Protein AF-A0A843HH89-F1 (afdb_monomer_lite)

Structure (mmCIF, N/CA/C/O backbone):
data_AF-A0A843HH89-F1
#
_entry.id   AF-A0A843HH89-F1
#
loop_
_atom_site.group_PDB
_atom_site.id
_atom_site.type_symbol
_atom_site.label_atom_id
_atom_site.label_alt_id
_atom_site.label_comp_id
_atom_site.label_asym_id
_atom_site.label_entity_id
_atom_site.label_seq_id
_atom_site.pdbx_PDB_ins_code
_atom_site.Cartn_x
_atom_site.Cartn_y
_atom_site.Cartn_z
_atom_site.occupancy
_atom_site.B_iso_or_equiv
_atom_site.auth_seq_id
_atom_site.auth_comp_id
_atom_site.auth_asym_id
_atom_site.auth_atom_id
_atom_site.pdbx_PDB_model_num
ATOM 1 N N . MET A 1 1 ? 1.107 -16.906 -15.896 1.00 64.94 1 MET A N 1
ATOM 2 C CA . MET A 1 1 ? 0.675 -15.958 -14.846 1.00 64.94 1 MET A CA 1
ATOM 3 C C . MET A 1 1 ? 0.605 -14.586 -15.488 1.00 64.94 1 MET A C 1
ATOM 5 O O . MET A 1 1 ? 1.496 -14.268 -16.260 1.00 64.94 1 MET A O 1
ATOM 9 N N . ASP A 1 2 ? -0.453 -13.823 -15.243 1.00 92.94 2 ASP A N 1
ATOM 10 C CA . ASP A 1 2 ? -0.618 -12.487 -15.822 1.00 92.94 2 ASP A CA 1
ATOM 11 C C . ASP A 1 2 ? 0.093 -11.451 -14.932 1.00 92.94 2 ASP A C 1
ATOM 13 O O . ASP A 1 2 ? -0.378 -11.131 -13.837 1.00 92.94 2 ASP A O 1
ATOM 17 N N . ILE A 1 3 ? 1.280 -11.016 -15.368 1.00 97.00 3 ILE A N 1
ATOM 18 C CA . ILE A 1 3 ? 2.185 -10.148 -14.602 1.00 97.00 3 ILE A CA 1
ATOM 19 C C . ILE A 1 3 ? 1.557 -8.776 -14.292 1.00 97.00 3 ILE A C 1
ATOM 21 O O . ILE A 1 3 ? 1.537 -8.417 -13.110 1.00 97.00 3 ILE A O 1
ATOM 25 N N . PRO A 1 4 ? 0.985 -8.030 -15.262 1.00 97.56 4 PRO A N 1
ATOM 26 C CA . PRO A 1 4 ? 0.225 -6.809 -14.978 1.00 97.56 4 PRO A CA 1
ATOM 27 C C . PRO A 1 4 ? -0.820 -6.989 -13.878 1.00 97.56 4 PRO A C 1
ATOM 29 O O . PRO A 1 4 ? -0.856 -6.227 -12.909 1.00 97.56 4 PRO A O 1
ATOM 32 N N . ASN A 1 5 ? -1.640 -8.038 -13.981 1.00 97.94 5 ASN A N 1
ATOM 33 C CA . ASN A 1 5 ? -2.692 -8.295 -13.002 1.00 97.94 5 ASN A CA 1
ATOM 34 C C . ASN A 1 5 ? -2.132 -8.611 -11.607 1.00 97.94 5 ASN A C 1
ATOM 36 O O . ASN A 1 5 ? -2.708 -8.189 -10.599 1.00 97.94 5 ASN A O 1
ATOM 40 N N . LEU A 1 6 ? -0.989 -9.299 -11.520 1.00 98.25 6 LEU A N 1
ATOM 41 C CA . LEU A 1 6 ? -0.309 -9.542 -10.249 1.00 98.25 6 LEU A CA 1
ATOM 42 C C . LEU A 1 6 ? 0.231 -8.246 -9.622 1.00 98.25 6 LEU A C 1
ATOM 44 O O . LEU A 1 6 ? -0.020 -8.005 -8.438 1.00 98.25 6 LEU A O 1
ATOM 48 N N . ILE A 1 7 ? 0.912 -7.401 -10.403 1.00 98.56 7 ILE A N 1
ATOM 49 C CA . ILE A 1 7 ? 1.425 -6.098 -9.944 1.00 98.56 7 ILE A CA 1
ATOM 50 C C . ILE A 1 7 ? 0.269 -5.237 -9.437 1.00 98.56 7 ILE A C 1
ATOM 52 O O . ILE A 1 7 ? 0.316 -4.714 -8.321 1.00 98.56 7 ILE A O 1
ATOM 56 N N . GLN A 1 8 ? -0.810 -5.140 -10.218 1.00 98.50 8 GLN A N 1
ATOM 57 C CA . GLN A 1 8 ? -1.993 -4.380 -9.833 1.00 98.50 8 GLN A CA 1
ATOM 58 C C . GLN A 1 8 ? -2.586 -4.898 -8.522 1.00 98.50 8 GLN A C 1
ATOM 60 O O . GLN A 1 8 ? -2.889 -4.110 -7.624 1.00 98.50 8 GLN A O 1
ATOM 65 N N . ARG A 1 9 ? -2.716 -6.220 -8.373 1.00 98.31 9 ARG A N 1
ATOM 66 C CA . ARG A 1 9 ? -3.212 -6.829 -7.136 1.00 98.31 9 ARG A CA 1
ATOM 67 C C . ARG A 1 9 ? -2.355 -6.430 -5.934 1.00 98.31 9 ARG A C 1
ATOM 69 O O . ARG A 1 9 ? -2.916 -6.037 -4.914 1.00 98.31 9 ARG A O 1
ATOM 76 N N . ARG A 1 10 ? -1.026 -6.484 -6.054 1.00 98.50 10 ARG A N 1
ATOM 77 C CA . ARG A 1 10 ? -0.109 -6.123 -4.963 1.00 98.50 10 ARG A CA 1
ATOM 78 C C . ARG A 1 10 ? -0.152 -4.638 -4.618 1.00 98.50 10 ARG A C 1
ATOM 80 O O . ARG A 1 10 ? -0.261 -4.321 -3.437 1.00 98.50 10 ARG A O 1
ATOM 87 N N . ARG A 1 11 ? -0.192 -3.738 -5.609 1.00 98.44 11 ARG A N 1
ATOM 88 C CA . ARG A 1 11 ? -0.391 -2.293 -5.372 1.00 98.44 11 ARG A CA 1
ATOM 89 C C . ARG A 1 11 ? -1.659 -2.026 -4.577 1.00 98.44 11 ARG A C 1
ATOM 91 O O . ARG A 1 11 ? -1.627 -1.298 -3.592 1.00 98.44 11 ARG A O 1
ATOM 98 N N . LEU A 1 12 ? -2.769 -2.642 -4.981 1.00 98.44 12 LEU A N 1
ATOM 99 C CA . LEU A 1 12 ? -4.052 -2.466 -4.307 1.00 98.44 12 LEU A CA 1
ATOM 100 C C . LEU A 1 12 ? -4.038 -3.013 -2.877 1.00 98.44 12 LEU A C 1
ATOM 102 O O . LEU A 1 12 ? -4.586 -2.371 -1.984 1.00 98.44 12 LEU A O 1
ATOM 106 N N . GLN A 1 13 ? -3.402 -4.163 -2.648 1.00 98.44 13 GLN A N 1
ATOM 107 C CA . GLN A 1 13 ? -3.247 -4.729 -1.308 1.00 98.44 13 GLN A CA 1
ATOM 108 C C . GLN A 1 13 ? -2.414 -3.814 -0.410 1.00 98.44 13 GLN A C 1
ATOM 110 O O . GLN A 1 13 ? -2.884 -3.427 0.656 1.00 98.44 13 GLN A O 1
ATOM 115 N N . VAL A 1 14 ? -1.223 -3.411 -0.856 1.00 98.44 14 VAL A N 1
ATOM 116 C CA . VAL A 1 14 ? -0.368 -2.484 -0.106 1.00 98.44 14 VAL A CA 1
ATOM 117 C C . VAL A 1 14 ? -1.135 -1.198 0.206 1.00 98.44 14 VAL A C 1
ATOM 119 O O . VAL A 1 14 ? -1.283 -0.843 1.371 1.00 98.44 14 VAL A O 1
ATOM 122 N N . LEU A 1 15 ? -1.705 -0.555 -0.815 1.00 98.31 15 LEU A N 1
ATOM 123 C CA . LEU A 1 15 ? -2.360 0.746 -0.701 1.00 98.31 15 LEU A CA 1
ATOM 124 C C . LEU A 1 15 ? -3.560 0.726 0.256 1.00 98.31 15 LEU A C 1
ATOM 126 O O . LEU A 1 15 ? -3.669 1.570 1.146 1.00 98.31 15 LEU A O 1
ATOM 130 N N . VAL A 1 16 ? -4.465 -0.242 0.094 1.00 98.38 16 VAL A N 1
ATOM 131 C CA . VAL A 1 16 ? -5.685 -0.309 0.908 1.00 98.38 16 VAL A CA 1
ATOM 132 C C . VAL A 1 16 ? -5.370 -0.711 2.346 1.00 98.38 16 VAL A C 1
ATOM 134 O O . VAL A 1 16 ? -5.937 -0.130 3.269 1.00 98.38 16 VAL A O 1
ATOM 137 N N . HIS A 1 17 ? -4.452 -1.653 2.570 1.00 98.19 17 HIS A N 1
ATOM 138 C CA . HIS A 1 17 ? -4.097 -2.057 3.931 1.00 98.19 17 HIS A CA 1
ATOM 139 C C . HIS A 1 17 ? -3.271 -0.992 4.664 1.00 98.19 17 HIS A C 1
ATOM 141 O O . HIS A 1 17 ? -3.465 -0.808 5.864 1.00 98.19 17 HIS A O 1
ATOM 147 N N . SER A 1 18 ? -2.457 -0.205 3.954 1.00 98.06 18 SER A N 1
ATOM 148 C CA . SER A 1 18 ? -1.821 0.985 4.530 1.00 98.06 18 SER A CA 1
ATOM 149 C C . SER A 1 18 ? -2.842 2.058 4.910 1.00 98.06 18 SER A C 1
ATOM 151 O O . SER A 1 18 ? -2.732 2.642 5.982 1.00 98.06 18 SER A O 1
ATOM 153 N N . CYS A 1 19 ? -3.884 2.272 4.101 1.00 97.62 19 CYS A N 1
ATOM 154 C CA . CYS A 1 19 ? -4.999 3.148 4.470 1.00 97.62 19 CYS A CA 1
ATOM 155 C C . CYS A 1 19 ? -5.707 2.669 5.749 1.00 97.62 19 CYS A C 1
ATOM 157 O O . CYS A 1 19 ? -5.916 3.455 6.669 1.00 97.62 19 CYS A O 1
ATOM 159 N N . ILE A 1 20 ? -6.024 1.375 5.849 1.00 96.62 20 ILE A N 1
ATOM 160 C CA . ILE A 1 20 ? -6.648 0.782 7.045 1.00 96.62 20 ILE A CA 1
ATOM 161 C C . ILE A 1 20 ? -5.784 1.020 8.297 1.00 96.62 20 ILE A C 1
ATOM 163 O O . ILE A 1 20 ? -6.308 1.422 9.339 1.00 96.62 20 ILE A O 1
ATOM 167 N N . TYR A 1 21 ? -4.468 0.845 8.172 1.00 96.38 21 TYR A N 1
ATOM 168 C CA . TYR A 1 21 ? -3.523 1.069 9.262 1.00 96.38 21 TYR A CA 1
ATOM 169 C C . TYR A 1 21 ? -3.445 2.543 9.680 1.00 96.38 21 TYR A C 1
ATOM 171 O O . TYR A 1 21 ? -3.738 2.870 10.829 1.00 96.38 21 TYR A O 1
ATOM 179 N N . TYR A 1 22 ? -3.112 3.447 8.756 1.00 95.81 22 TYR A N 1
ATOM 180 C CA . TYR A 1 22 ? -2.822 4.845 9.092 1.00 95.81 22 TYR A CA 1
ATOM 181 C C . TYR A 1 22 ? -4.073 5.714 9.292 1.00 95.81 22 TYR A C 1
ATOM 183 O O . TYR A 1 22 ? -4.093 6.549 10.193 1.00 95.81 22 TYR A O 1
ATOM 191 N N . GLU A 1 23 ? -5.132 5.522 8.499 1.00 94.00 23 GLU A N 1
ATOM 192 C CA . GLU A 1 23 ? -6.327 6.384 8.548 1.00 94.00 23 GLU A CA 1
ATOM 193 C C . GLU A 1 23 ? -7.386 5.875 9.528 1.00 94.00 23 GLU A C 1
ATOM 195 O O . GLU A 1 23 ? -8.117 6.664 10.134 1.00 94.00 23 GLU A O 1
ATOM 200 N N . PHE A 1 24 ? -7.492 4.553 9.685 1.00 92.94 24 PHE A N 1
ATOM 201 C CA . PHE A 1 24 ? -8.523 3.935 10.519 1.00 92.94 24 PHE A CA 1
ATOM 202 C C . PHE A 1 24 ? -7.979 3.361 11.831 1.00 92.94 24 PHE A C 1
ATOM 204 O O . PHE A 1 24 ? -8.780 3.002 12.698 1.00 92.94 24 PHE A O 1
ATOM 211 N N . ASN A 1 25 ? -6.651 3.320 12.013 1.00 93.69 25 ASN A N 1
ATOM 212 C CA . ASN A 1 25 ? -5.993 2.718 13.176 1.00 93.69 25 ASN A CA 1
ATOM 213 C C . ASN A 1 25 ? -6.503 1.287 13.424 1.00 93.69 25 ASN A C 1
ATOM 215 O O . ASN A 1 25 ? -6.846 0.913 14.548 1.00 93.69 25 ASN A O 1
ATOM 219 N N . GLN A 1 26 ? -6.648 0.525 12.338 1.00 94.75 26 GLN A N 1
ATOM 220 C CA . GLN A 1 26 ? -7.075 -0.870 12.341 1.00 94.75 26 GLN A CA 1
ATOM 221 C C . GLN A 1 26 ? -6.015 -1.727 11.663 1.00 94.75 26 GLN A C 1
ATOM 223 O O . GLN A 1 26 ? -5.258 -1.251 10.822 1.00 94.75 26 GLN A O 1
ATOM 228 N N . ASN A 1 27 ? -5.988 -3.014 11.993 1.00 92.94 27 ASN A N 1
ATOM 229 C CA . ASN A 1 27 ? -5.102 -3.955 11.333 1.00 92.94 27 ASN A CA 1
ATOM 230 C C . ASN A 1 27 ? -5.855 -5.260 11.015 1.00 92.94 27 ASN A C 1
ATOM 232 O O . ASN A 1 27 ? -6.328 -5.944 11.916 1.00 92.94 27 ASN A O 1
ATOM 236 N N . ILE A 1 28 ? -5.998 -5.567 9.720 1.00 94.94 28 ILE A N 1
ATOM 237 C CA . ILE A 1 28 ? -6.682 -6.773 9.205 1.00 94.94 28 ILE A CA 1
ATOM 238 C C . ILE A 1 28 ? -5.673 -7.843 8.762 1.00 94.94 28 ILE A C 1
ATOM 240 O O . ILE A 1 28 ? -6.017 -9.017 8.654 1.00 94.94 28 ILE A O 1
ATOM 244 N N . VAL A 1 29 ? -4.429 -7.449 8.480 1.00 96.25 29 VAL A N 1
ATOM 245 C CA . VAL A 1 29 ? -3.381 -8.324 7.937 1.00 96.25 29 VAL A CA 1
ATOM 246 C C . VAL A 1 29 ? -2.099 -8.089 8.711 1.00 96.25 29 VAL A C 1
ATOM 248 O O . VAL A 1 29 ? -1.668 -6.957 8.852 1.00 96.25 29 VAL A O 1
ATOM 251 N N . SER A 1 30 ? -1.457 -9.148 9.192 1.00 97.06 30 SER A N 1
ATOM 252 C CA . SER A 1 30 ? -0.230 -8.981 9.972 1.00 97.06 30 SER A CA 1
ATOM 253 C C . SER A 1 30 ? 0.839 -8.187 9.213 1.00 97.06 30 SER A C 1
ATOM 255 O O . SER A 1 30 ? 0.939 -8.269 7.986 1.00 97.06 30 SER A O 1
ATOM 257 N N . ASP A 1 31 ? 1.693 -7.482 9.951 1.00 96.31 31 ASP A N 1
ATOM 258 C CA . ASP A 1 31 ? 2.788 -6.698 9.369 1.00 96.31 31 ASP A CA 1
ATOM 259 C C . ASP A 1 31 ? 3.687 -7.566 8.479 1.00 96.31 31 ASP A C 1
ATOM 261 O O . ASP A 1 31 ? 4.081 -7.150 7.395 1.00 96.31 31 ASP A O 1
ATOM 265 N N . ARG A 1 32 ? 3.912 -8.831 8.868 1.00 98.00 32 ARG A N 1
ATOM 266 C CA . ARG A 1 32 ? 4.628 -9.828 8.054 1.00 98.00 32 ARG A CA 1
ATOM 267 C C . ARG A 1 32 ? 3.949 -10.087 6.705 1.00 98.00 32 ARG A C 1
ATOM 269 O O . ARG A 1 32 ? 4.627 -10.248 5.695 1.00 98.00 32 ARG A O 1
ATOM 276 N N . GLN A 1 33 ? 2.621 -10.182 6.687 1.00 98.44 33 GLN A N 1
ATOM 277 C CA . GLN A 1 33 ? 1.861 -10.422 5.462 1.00 98.44 33 GLN A CA 1
ATOM 278 C C . GLN A 1 33 ? 1.910 -9.205 4.532 1.00 98.44 33 GLN A C 1
ATOM 280 O O . GLN A 1 33 ? 2.053 -9.374 3.319 1.00 98.44 33 GLN A O 1
ATOM 285 N N . TRP A 1 34 ? 1.808 -7.999 5.096 1.00 98.38 34 TRP A N 1
ATOM 286 C CA . TRP A 1 34 ? 1.945 -6.752 4.347 1.00 98.38 34 TRP A CA 1
ATOM 287 C C . TRP A 1 34 ? 3.363 -6.591 3.778 1.00 98.38 34 TRP A C 1
ATOM 289 O O . TRP A 1 34 ? 3.508 -6.336 2.585 1.00 98.38 34 TRP A O 1
ATOM 299 N N . ASP A 1 35 ? 4.396 -6.836 4.590 1.00 98.25 35 ASP A N 1
ATOM 300 C CA . ASP A 1 35 ? 5.812 -6.759 4.203 1.00 98.25 35 ASP A CA 1
ATOM 301 C C . ASP A 1 35 ? 6.153 -7.747 3.077 1.00 98.25 35 ASP A C 1
ATOM 303 O O . ASP A 1 35 ? 6.814 -7.381 2.105 1.00 98.25 35 ASP A O 1
A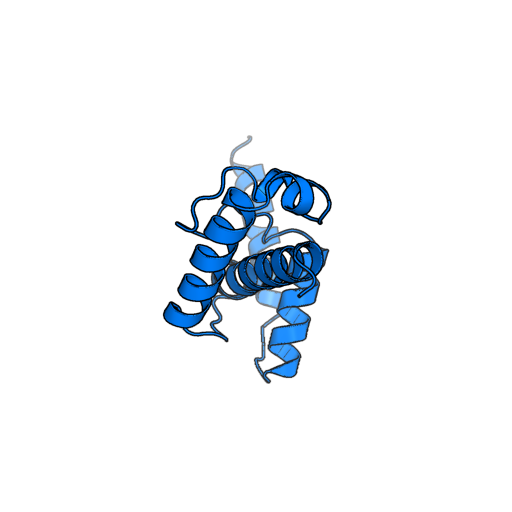TOM 307 N N . MET A 1 36 ? 5.608 -8.968 3.121 1.00 98.56 36 MET A N 1
ATOM 308 C CA . MET A 1 36 ? 5.764 -9.926 2.023 1.00 98.56 36 MET A CA 1
ATOM 309 C C . MET A 1 36 ? 5.183 -9.392 0.704 1.00 98.56 36 MET A C 1
ATOM 311 O O . MET A 1 36 ? 5.838 -9.488 -0.332 1.00 98.56 36 MET A O 1
ATOM 315 N N . TRP A 1 37 ? 3.978 -8.808 0.719 1.00 98.62 37 TRP A N 1
ATOM 316 C CA . TRP A 1 37 ? 3.387 -8.219 -0.491 1.00 98.62 37 TRP A CA 1
ATOM 317 C C . TRP A 1 37 ? 4.164 -7.008 -0.996 1.00 98.62 37 TRP A C 1
ATOM 319 O O . TRP A 1 37 ? 4.272 -6.825 -2.206 1.00 98.62 37 TRP A O 1
ATOM 329 N N . ALA A 1 38 ? 4.676 -6.187 -0.082 1.00 98.50 38 ALA A N 1
ATOM 330 C CA . ALA A 1 38 ? 5.450 -4.997 -0.396 1.00 98.50 38 ALA A CA 1
ATOM 331 C C . ALA A 1 38 ? 6.762 -5.360 -1.108 1.00 98.50 38 ALA A C 1
ATOM 333 O O . ALA A 1 38 ? 7.049 -4.829 -2.180 1.00 98.50 38 ALA A O 1
ATOM 334 N N . ARG A 1 39 ? 7.509 -6.329 -0.569 1.00 98.56 39 ARG A N 1
ATOM 335 C CA . ARG A 1 39 ? 8.757 -6.817 -1.176 1.00 98.56 39 ARG A CA 1
ATOM 336 C C . ARG A 1 39 ? 8.520 -7.492 -2.522 1.00 98.56 39 ARG A C 1
ATOM 338 O O . ARG A 1 39 ? 9.219 -7.182 -3.481 1.00 98.56 39 ARG A O 1
ATOM 345 N N . GLU A 1 40 ? 7.497 -8.345 -2.613 1.00 98.50 40 GLU A N 1
ATOM 346 C CA . GLU A 1 40 ? 7.106 -8.980 -3.878 1.00 98.50 40 GLU A CA 1
ATOM 347 C C . GLU A 1 40 ? 6.721 -7.926 -4.927 1.00 98.50 40 GLU A C 1
ATOM 349 O O . GLU A 1 40 ? 7.087 -8.050 -6.091 1.00 98.50 40 GLU A O 1
ATOM 354 N N . LEU A 1 41 ? 6.023 -6.853 -4.533 1.00 98.62 41 LEU A N 1
ATOM 355 C CA . LEU A 1 41 ? 5.695 -5.757 -5.443 1.00 98.62 41 LEU A CA 1
ATOM 356 C C . LEU A 1 41 ? 6.954 -5.077 -5.986 1.00 98.62 41 LEU A C 1
ATOM 358 O O . LEU A 1 41 ? 7.048 -4.887 -7.195 1.00 98.62 41 LEU A O 1
ATOM 362 N N . VAL A 1 42 ? 7.910 -4.724 -5.125 1.00 98.50 42 VAL A N 1
ATOM 363 C CA . VAL A 1 42 ? 9.169 -4.090 -5.553 1.00 98.50 42 VAL A CA 1
ATOM 364 C C . VAL A 1 42 ? 9.925 -4.996 -6.522 1.00 98.50 42 VAL A C 1
ATOM 366 O O . VAL A 1 42 ? 10.336 -4.545 -7.591 1.00 98.50 42 VAL A O 1
ATOM 369 N N . GLU A 1 43 ? 10.039 -6.285 -6.203 1.00 98.44 43 GLU A N 1
ATOM 370 C CA . GLU A 1 43 ? 10.675 -7.269 -7.077 1.00 98.44 43 GLU A CA 1
ATOM 371 C C . GLU A 1 43 ? 9.989 -7.341 -8.450 1.00 98.44 43 GLU A C 1
ATOM 373 O O . GLU A 1 43 ? 10.655 -7.239 -9.481 1.00 98.44 43 GLU A O 1
ATOM 378 N N . LEU A 1 44 ? 8.656 -7.427 -8.483 1.00 98.38 44 LEU A N 1
ATOM 379 C CA . LEU A 1 44 ? 7.890 -7.471 -9.729 1.00 98.38 44 LEU A CA 1
ATOM 380 C C . LEU A 1 44 ? 8.040 -6.190 -10.560 1.00 98.38 44 LEU A C 1
ATOM 382 O O . LEU A 1 44 ? 8.143 -6.266 -11.782 1.00 98.38 44 LEU A O 1
ATOM 386 N N . GLN A 1 45 ? 8.054 -5.013 -9.930 1.00 98.19 45 GLN A N 1
ATOM 387 C CA . GLN A 1 45 ? 8.225 -3.746 -10.647 1.00 98.19 45 GLN A CA 1
ATOM 388 C C . GLN A 1 45 ? 9.625 -3.614 -11.253 1.00 98.19 45 GLN A C 1
ATOM 390 O O . GLN A 1 45 ? 9.750 -3.086 -12.357 1.00 98.19 45 GLN A O 1
ATOM 395 N N . ASN A 1 46 ? 10.645 -4.127 -10.561 1.00 97.94 46 ASN A N 1
ATOM 396 C CA . ASN A 1 46 ? 12.026 -4.134 -11.039 1.00 97.94 46 ASN A CA 1
ATOM 397 C C . ASN A 1 46 ? 12.235 -5.141 -12.175 1.00 97.94 46 ASN A C 1
ATOM 399 O O . ASN A 1 46 ? 12.927 -4.840 -13.144 1.00 97.94 46 ASN A O 1
ATOM 403 N N . GLN A 1 47 ? 11.625 -6.325 -12.077 1.00 98.31 47 GLN A N 1
ATOM 404 C CA . GLN A 1 47 ? 11.723 -7.360 -13.110 1.00 98.31 47 GLN A CA 1
ATOM 405 C C . GLN A 1 47 ? 10.897 -7.024 -14.360 1.00 98.31 47 GLN A C 1
ATOM 407 O O . GLN A 1 47 ? 11.301 -7.363 -15.471 1.00 98.31 47 GLN A O 1
ATOM 412 N N . TYR A 1 48 ? 9.754 -6.351 -14.197 1.00 97.94 48 TYR A N 1
ATOM 413 C CA . TYR A 1 48 ? 8.800 -6.088 -15.278 1.00 97.94 48 TYR A CA 1
ATOM 414 C C . TYR A 1 48 ? 8.395 -4.602 -15.351 1.00 97.94 48 TYR A C 1
ATOM 416 O O . TYR A 1 48 ? 7.215 -4.267 -15.186 1.00 97.94 48 TYR A O 1
ATOM 424 N N . PRO A 1 49 ? 9.338 -3.682 -15.630 1.00 97.88 49 PRO A N 1
ATOM 425 C CA . PRO A 1 49 ? 9.079 -2.241 -15.603 1.00 97.88 49 PRO A CA 1
ATOM 426 C C . PRO A 1 49 ? 8.040 -1.793 -16.642 1.00 97.88 49 PRO A C 1
ATOM 428 O O . PRO A 1 49 ? 7.214 -0.929 -16.352 1.00 97.88 49 PRO A O 1
ATOM 431 N N . GLU A 1 50 ? 8.017 -2.405 -17.829 1.00 98.06 50 GLU A N 1
ATOM 432 C CA . GLU A 1 50 ? 7.034 -2.068 -18.868 1.00 98.06 50 GLU A CA 1
ATOM 433 C C . GLU A 1 50 ? 5.620 -2.536 -18.513 1.00 98.06 50 GLU A C 1
ATOM 435 O O . GLU A 1 50 ? 4.651 -1.834 -18.784 1.00 98.06 50 GLU A O 1
ATOM 440 N N . GLU A 1 51 ? 5.479 -3.682 -17.844 1.00 97.81 51 GLU A N 1
ATOM 441 C CA . GLU A 1 51 ? 4.177 -4.144 -17.346 1.00 97.81 51 GLU A CA 1
ATOM 442 C C . GLU A 1 51 ? 3.709 -3.307 -16.149 1.00 97.81 51 GLU A C 1
ATO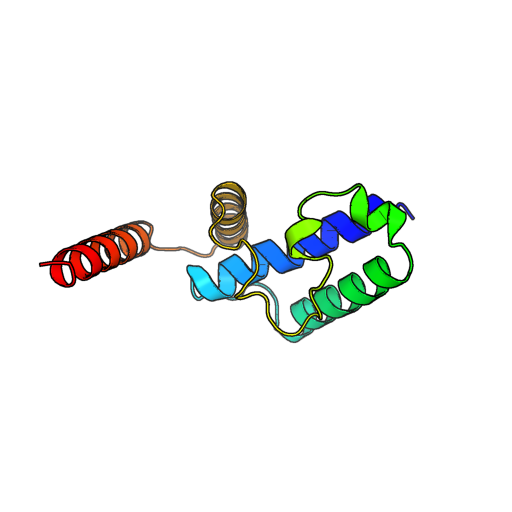M 444 O O . GLU A 1 51 ? 2.532 -2.963 -16.033 1.00 97.81 51 GLU A O 1
ATOM 449 N N . SER A 1 52 ? 4.648 -2.900 -15.294 1.00 97.75 52 SER A N 1
ATOM 450 C CA . SER A 1 52 ? 4.415 -2.021 -14.147 1.00 97.75 52 SER A CA 1
ATOM 451 C C . SER A 1 52 ? 3.837 -0.653 -14.543 1.00 97.75 52 SER A C 1
ATOM 453 O O . SER A 1 52 ? 2.966 -0.129 -13.835 1.00 97.75 52 SER A O 1
ATOM 455 N N . LYS A 1 53 ? 4.273 -0.092 -15.682 1.00 98.19 53 LYS A N 1
ATOM 456 C CA . LYS A 1 53 ? 3.775 1.180 -16.246 1.00 98.19 53 LYS A CA 1
ATOM 457 C C . LYS A 1 53 ? 2.326 1.110 -16.731 1.00 98.19 53 LYS A C 1
ATOM 459 O O . LYS A 1 53 ? 1.642 2.128 -16.748 1.00 98.19 53 LYS A O 1
ATOM 464 N N . LYS A 1 54 ? 1.849 -0.073 -17.130 1.00 97.50 54 LYS A N 1
ATOM 465 C CA . LYS A 1 54 ? 0.509 -0.252 -17.722 1.00 97.50 54 LYS A CA 1
ATOM 466 C C . LYS A 1 54 ? -0.615 -0.248 -16.691 1.00 97.50 54 LYS A C 1
ATOM 468 O O . LYS A 1 54 ? -1.776 -0.095 -17.063 1.00 97.50 54 LYS A O 1
ATOM 473 N N . VAL A 1 55 ? -0.298 -0.453 -15.412 1.00 97.50 55 VAL A N 1
ATOM 474 C CA . VAL A 1 55 ? -1.310 -0.617 -14.363 1.00 97.50 55 VAL A CA 1
ATOM 475 C C . VAL A 1 55 ? -1.419 0.606 -13.463 1.00 97.50 55 VAL A C 1
ATOM 477 O O . VAL A 1 55 ? -0.512 1.431 -13.354 1.00 97.50 55 VAL A O 1
ATOM 480 N N . ILE A 1 56 ? -2.569 0.718 -12.803 1.00 97.00 56 ILE A N 1
ATOM 481 C CA . ILE A 1 56 ? -2.934 1.870 -11.977 1.00 97.00 56 ILE A CA 1
ATOM 482 C C . ILE A 1 56 ? -1.910 2.160 -10.873 1.00 97.00 56 ILE A C 1
ATOM 484 O O . ILE A 1 56 ? -1.186 1.272 -10.411 1.00 97.00 56 ILE A O 1
ATOM 488 N N . TRP A 1 57 ? -1.888 3.419 -10.432 1.00 97.50 57 TRP A N 1
ATOM 489 C CA . TRP A 1 57 ? -1.003 3.930 -9.381 1.00 97.50 57 TRP A CA 1
ATOM 490 C C . TRP A 1 57 ? 0.500 3.849 -9.691 1.00 97.50 57 TRP A C 1
ATOM 492 O O . TRP A 1 57 ? 1.296 3.975 -8.770 1.00 97.50 57 TRP A O 1
ATOM 502 N N . TYR A 1 58 ? 0.907 3.693 -10.957 1.00 98.12 58 TYR A N 1
ATOM 503 C CA . TYR A 1 58 ? 2.326 3.638 -11.335 1.00 98.12 58 TYR A CA 1
ATOM 504 C C . TYR A 1 58 ? 3.148 4.786 -10.737 1.00 98.12 58 TYR A C 1
ATOM 506 O O . TYR A 1 58 ? 4.125 4.528 -10.044 1.00 98.12 58 TYR A O 1
ATOM 514 N N . GLU A 1 59 ? 2.700 6.032 -10.898 1.00 98.00 59 GLU A N 1
ATOM 515 C CA . GLU A 1 59 ? 3.423 7.207 -10.389 1.00 98.00 59 GLU A CA 1
ATOM 516 C C . GLU A 1 59 ? 3.654 7.185 -8.873 1.00 98.00 59 GLU A C 1
ATOM 518 O O . GLU A 1 59 ? 4.683 7.659 -8.407 1.00 98.00 59 GLU A O 1
ATOM 523 N N . ALA A 1 60 ? 2.730 6.609 -8.100 1.00 97.62 60 ALA A N 1
ATOM 524 C CA . ALA A 1 60 ? 2.878 6.502 -6.650 1.00 97.62 60 ALA A CA 1
ATOM 525 C C . ALA A 1 60 ? 3.872 5.406 -6.232 1.00 97.62 60 ALA A C 1
ATOM 527 O O . ALA A 1 60 ? 4.413 5.463 -5.133 1.00 97.62 60 ALA A O 1
ATOM 528 N N . PHE A 1 61 ? 4.084 4.400 -7.084 1.00 98.12 61 PHE A N 1
ATOM 529 C CA . PHE A 1 61 ? 4.853 3.202 -6.754 1.00 98.12 61 PHE A CA 1
ATOM 530 C C . PHE A 1 61 ? 6.174 3.064 -7.521 1.00 98.12 61 PHE A C 1
ATOM 532 O O . PHE A 1 61 ? 6.952 2.173 -7.187 1.00 98.12 61 PHE A O 1
ATOM 539 N N . LYS A 1 62 ? 6.440 3.892 -8.540 1.00 96.00 62 LYS A N 1
ATOM 540 C CA . LYS A 1 62 ? 7.608 3.745 -9.428 1.00 96.00 62 LYS A CA 1
ATOM 541 C C . LYS A 1 62 ? 8.955 3.823 -8.696 1.00 96.00 62 LYS A C 1
ATOM 543 O O . LYS A 1 62 ? 9.847 3.058 -9.033 1.00 96.00 62 LYS A O 1
ATOM 548 N N . ASP A 1 63 ? 9.045 4.672 -7.671 1.00 95.88 63 ASP A N 1
ATOM 549 C CA . ASP A 1 63 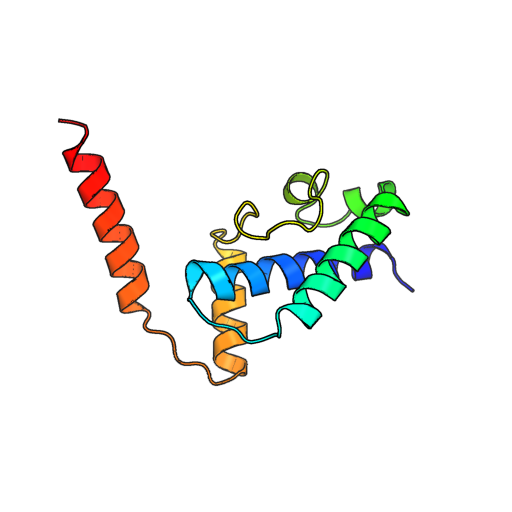? 10.248 4.885 -6.848 1.00 95.88 63 ASP A CA 1
ATOM 550 C C . ASP A 1 63 ? 10.053 4.376 -5.406 1.00 95.88 63 ASP A C 1
ATOM 552 O O . ASP A 1 63 ? 10.821 4.698 -4.502 1.00 95.88 63 ASP A O 1
ATOM 556 N N . TRP A 1 64 ? 8.980 3.618 -5.163 1.00 97.69 64 TRP A N 1
ATOM 557 C CA . TRP A 1 64 ? 8.636 3.121 -3.836 1.00 97.69 64 TRP A CA 1
ATOM 558 C C . TRP A 1 64 ? 9.415 1.845 -3.505 1.00 97.69 64 TRP A C 1
ATOM 560 O O . TRP A 1 64 ? 9.420 0.894 -4.285 1.00 97.69 64 TRP A O 1
ATOM 570 N N . ASP A 1 65 ? 10.029 1.805 -2.324 1.00 96.94 65 ASP A N 1
ATOM 571 C CA . ASP A 1 65 ? 11.034 0.814 -1.916 1.00 96.94 65 ASP A CA 1
ATOM 572 C C . ASP A 1 65 ? 10.533 -0.207 -0.879 1.00 96.94 65 ASP A C 1
ATOM 574 O O . ASP A 1 65 ? 11.331 -0.904 -0.256 1.00 96.94 65 ASP A O 1
ATOM 578 N N . ALA A 1 66 ? 9.216 -0.297 -0.675 1.00 96.75 66 ALA A N 1
ATOM 579 C CA . ALA A 1 66 ? 8.581 -1.118 0.360 1.00 96.75 66 ALA A CA 1
ATOM 580 C C . ALA A 1 66 ? 8.821 -0.686 1.822 1.00 96.75 66 ALA A C 1
ATOM 582 O O . ALA A 1 66 ? 8.354 -1.375 2.729 1.00 96.75 66 ALA A O 1
ATOM 583 N N . SER A 1 67 ? 9.456 0.463 2.084 1.00 94.94 67 SER A N 1
ATOM 584 C CA . SER A 1 67 ? 9.756 0.913 3.455 1.00 94.94 67 SER A CA 1
ATOM 585 C C . SER A 1 67 ? 8.518 1.300 4.274 1.00 94.94 67 SER A C 1
ATOM 587 O O . SER A 1 67 ? 8.428 0.998 5.464 1.00 94.94 67 SER A O 1
ATOM 589 N N . THR A 1 68 ? 7.548 1.988 3.667 1.00 96.38 68 THR A N 1
ATOM 590 C CA . THR A 1 68 ? 6.330 2.437 4.354 1.00 96.38 68 THR A CA 1
ATOM 591 C C . THR A 1 68 ? 5.195 2.732 3.385 1.00 96.38 68 THR A C 1
ATOM 593 O O . THR A 1 68 ? 5.406 3.252 2.295 1.00 96.38 68 THR A O 1
ATOM 596 N N . GLY A 1 69 ? 3.955 2.467 3.798 1.00 95.25 69 GLY A N 1
ATOM 597 C CA . GLY A 1 69 ? 2.770 2.875 3.044 1.00 95.25 69 GLY A CA 1
ATOM 598 C C . GLY A 1 69 ? 2.247 4.281 3.351 1.00 95.25 69 GLY A C 1
ATOM 599 O O . GLY A 1 69 ? 1.260 4.688 2.745 1.00 95.25 69 GLY A O 1
ATOM 600 N N . ALA A 1 70 ? 2.855 5.020 4.285 1.00 94.94 70 ALA A N 1
ATOM 601 C CA . ALA A 1 70 ? 2.322 6.300 4.767 1.00 94.94 70 ALA A CA 1
ATOM 602 C C . ALA A 1 70 ? 2.285 7.403 3.693 1.00 94.94 70 ALA A C 1
ATOM 604 O O . ALA A 1 70 ? 1.404 8.258 3.718 1.00 94.94 70 ALA A O 1
ATOM 605 N N . PHE A 1 71 ? 3.237 7.380 2.756 1.00 94.56 71 PHE A N 1
ATOM 606 C CA . PHE A 1 71 ? 3.369 8.388 1.696 1.00 94.56 71 PHE A CA 1
ATOM 607 C C . PHE A 1 71 ? 2.627 8.020 0.404 1.00 94.56 71 PHE A C 1
ATOM 609 O O . PHE A 1 71 ? 2.598 8.805 -0.542 1.00 94.56 71 PHE A O 1
ATOM 616 N N . LEU A 1 72 ? 2.014 6.835 0.357 1.00 97.31 72 LEU A N 1
ATOM 617 C CA . LEU A 1 72 ? 1.154 6.428 -0.749 1.00 97.31 72 LEU A CA 1
ATOM 618 C C . LEU A 1 72 ? -0.159 7.239 -0.721 1.00 97.31 72 LEU A C 1
ATOM 620 O O . LEU A 1 72 ? -0.498 7.817 0.314 1.00 97.31 72 LEU A O 1
ATOM 624 N N . PRO A 1 73 ? -0.948 7.280 -1.814 1.00 97.31 73 PRO A N 1
ATOM 625 C CA . PRO A 1 73 ? -2.224 8.006 -1.877 1.00 97.31 73 PRO A CA 1
ATOM 626 C C . PRO A 1 73 ? -3.344 7.331 -1.056 1.00 97.31 73 PRO A C 1
ATOM 628 O O . PRO A 1 73 ? -4.440 7.065 -1.544 1.00 97.31 73 PRO A O 1
ATOM 631 N N . ILE A 1 74 ? -3.089 7.053 0.222 1.00 96.88 74 ILE A N 1
ATOM 632 C CA . ILE A 1 74 ? -3.978 6.349 1.152 1.00 96.88 74 ILE A CA 1
ATOM 633 C C . ILE A 1 74 ? -5.236 7.147 1.516 1.00 96.88 74 ILE A C 1
ATOM 635 O O . ILE A 1 74 ? -6.210 6.576 2.000 1.00 96.88 74 ILE A O 1
ATOM 639 N N . THR A 1 75 ? -5.242 8.458 1.261 1.00 95.00 75 THR A N 1
ATOM 640 C CA . THR A 1 75 ? -6.395 9.347 1.477 1.00 95.00 75 THR A CA 1
ATOM 641 C C . THR A 1 75 ? -7.229 9.577 0.217 1.00 95.00 75 THR A C 1
ATOM 643 O O . THR A 1 75 ? -8.228 10.303 0.273 1.00 95.00 75 THR A O 1
ATOM 646 N N . ASP A 1 76 ? -6.861 8.955 -0.909 1.00 97.12 76 ASP A N 1
ATOM 647 C CA . ASP A 1 76 ? -7.680 8.971 -2.115 1.00 97.12 76 ASP A CA 1
ATOM 648 C C . ASP A 1 76 ? -9.090 8.428 -1.821 1.00 97.12 76 ASP A C 1
ATOM 650 O O . ASP A 1 76 ? -9.285 7.494 -1.037 1.00 97.12 76 ASP A O 1
ATOM 654 N N . ARG A 1 77 ? -10.109 9.028 -2.449 1.00 95.38 77 ARG A N 1
ATOM 655 C CA . ARG A 1 77 ? -11.512 8.707 -2.155 1.00 95.38 77 ARG A CA 1
ATOM 656 C C . ARG A 1 77 ? -11.833 7.243 -2.452 1.00 95.38 77 ARG A C 1
ATOM 658 O O . ARG A 1 77 ? -12.569 6.619 -1.686 1.00 95.38 77 ARG A O 1
ATOM 665 N N . TRP A 1 78 ? -11.308 6.700 -3.549 1.00 96.81 78 TRP A N 1
ATOM 666 C CA . TRP A 1 78 ? -11.526 5.303 -3.901 1.00 96.81 78 TRP A CA 1
ATOM 667 C C . TRP A 1 78 ? -10.857 4.380 -2.879 1.00 96.81 78 TRP A C 1
ATOM 669 O O . TRP A 1 78 ? -11.487 3.420 -2.429 1.00 96.81 78 TRP A O 1
ATOM 679 N N . VAL A 1 79 ? -9.634 4.711 -2.448 1.00 97.81 79 VAL A N 1
ATOM 680 C CA . VAL A 1 79 ? -8.888 3.937 -1.441 1.00 97.81 79 VAL A CA 1
ATOM 681 C C . VAL A 1 79 ? -9.622 3.928 -0.102 1.00 97.81 79 VAL A C 1
ATOM 683 O O . VAL A 1 79 ? -9.870 2.853 0.446 1.00 97.81 79 VAL A O 1
ATOM 686 N N . LEU A 1 80 ? -10.069 5.093 0.377 1.00 96.38 80 LEU A N 1
ATOM 687 C CA . LEU A 1 80 ? -10.852 5.223 1.609 1.00 96.38 80 LEU A CA 1
ATOM 688 C C . LEU A 1 80 ? -12.130 4.377 1.563 1.00 96.38 80 LEU A C 1
ATOM 690 O O . LEU A 1 80 ? -12.418 3.629 2.496 1.00 96.38 80 LEU A O 1
ATOM 694 N N . HIS A 1 81 ? -12.899 4.461 0.474 1.00 95.88 81 HIS A N 1
ATOM 695 C CA . HIS A 1 81 ? -14.122 3.669 0.327 1.00 95.88 81 HIS A CA 1
ATOM 696 C C . HIS A 1 81 ? -13.827 2.166 0.269 1.00 95.88 81 HIS A C 1
ATOM 698 O O . HIS A 1 81 ? -14.580 1.364 0.826 1.00 95.88 81 HIS A O 1
ATOM 704 N N . LYS A 1 82 ? -12.729 1.765 -0.382 1.00 97.50 82 LYS A N 1
ATOM 705 C CA . LYS A 1 82 ? -12.329 0.359 -0.459 1.00 97.50 82 LYS A CA 1
ATOM 706 C C . LYS A 1 82 ? -11.894 -0.179 0.904 1.00 97.50 82 LYS A C 1
ATOM 708 O O . LYS A 1 82 ? -12.349 -1.256 1.279 1.00 97.50 82 LYS A O 1
ATOM 713 N N . ALA A 1 83 ? -11.103 0.582 1.656 1.00 96.69 83 ALA A N 1
ATOM 714 C CA . ALA A 1 83 ? -10.700 0.261 3.024 1.00 96.69 83 ALA A CA 1
ATOM 715 C C . ALA A 1 83 ? -11.917 0.045 3.934 1.00 96.69 83 ALA A C 1
ATOM 717 O O . ALA A 1 83 ? -12.050 -1.005 4.562 1.00 96.69 83 ALA A O 1
ATOM 718 N N . GLN A 1 84 ? -12.864 0.987 3.920 1.00 95.06 84 GLN A N 1
ATOM 719 C CA . GLN A 1 84 ? -14.112 0.892 4.683 1.00 95.06 84 GLN A CA 1
ATOM 720 C C . GLN A 1 84 ? -14.938 -0.341 4.308 1.00 95.06 84 GLN A C 1
ATOM 722 O O . GLN A 1 84 ? -15.505 -1.002 5.179 1.00 95.06 84 GLN A O 1
ATOM 727 N N . TYR A 1 85 ? -15.014 -0.655 3.013 1.00 95.81 85 TYR A N 1
ATOM 728 C CA . TYR A 1 85 ? -15.720 -1.835 2.532 1.00 95.81 85 TYR A CA 1
ATOM 729 C C . TYR A 1 85 ? -15.075 -3.133 3.034 1.00 95.81 85 TYR A C 1
ATOM 731 O O . TYR A 1 85 ? -15.783 -3.991 3.555 1.00 95.81 85 TYR A O 1
ATOM 739 N N . ILE A 1 86 ? -13.746 -3.261 2.944 1.00 96.00 86 ILE A N 1
ATOM 740 C CA . ILE A 1 86 ? -13.018 -4.439 3.444 1.00 96.00 86 ILE A CA 1
ATOM 741 C C . ILE A 1 86 ? -13.193 -4.580 4.958 1.00 96.00 86 ILE A C 1
ATOM 743 O O . ILE A 1 86 ? -13.547 -5.655 5.430 1.00 96.00 86 ILE A O 1
ATOM 747 N N . MET A 1 87 ? -13.037 -3.493 5.718 1.00 95.25 87 MET A N 1
ATOM 748 C CA . MET A 1 87 ? -13.272 -3.494 7.166 1.00 95.25 87 MET A CA 1
ATOM 749 C C . MET A 1 87 ? -14.678 -3.988 7.521 1.00 95.25 87 MET A C 1
ATOM 751 O O . MET A 1 87 ? -14.827 -4.821 8.413 1.00 95.25 87 MET A O 1
ATOM 755 N N . LYS A 1 88 ? -15.704 -3.539 6.783 1.00 94.31 88 LYS A N 1
ATOM 756 C CA . LYS A 1 88 ? -17.084 -4.007 6.968 1.00 94.31 88 LYS A CA 1
ATOM 757 C C . LYS A 1 88 ? -17.213 -5.514 6.723 1.00 94.31 88 LYS A C 1
ATOM 759 O O . LYS A 1 88 ? -17.882 -6.185 7.503 1.00 94.31 88 LYS A O 1
ATOM 764 N N . LEU A 1 89 ? -16.592 -6.042 5.666 1.00 95.12 89 LEU A N 1
ATOM 765 C CA . LEU A 1 89 ? -16.601 -7.482 5.376 1.00 95.12 89 LEU A CA 1
ATOM 766 C C . LEU A 1 89 ? -15.890 -8.303 6.460 1.00 95.12 89 LEU A C 1
ATOM 768 O O . LEU A 1 89 ? -16.305 -9.419 6.745 1.00 95.12 89 LEU A O 1
ATOM 772 N N . CYS A 1 90 ? -14.863 -7.738 7.092 1.00 94.00 90 CYS A N 1
ATOM 773 C CA . CYS A 1 90 ? -14.149 -8.354 8.210 1.00 94.00 90 CYS A CA 1
ATOM 774 C C . CYS A 1 90 ? -14.851 -8.175 9.570 1.00 94.00 90 CYS A C 1
ATOM 776 O O . CYS A 1 90 ? -14.286 -8.552 10.591 1.00 94.00 90 CYS A O 1
ATOM 778 N N . GLY A 1 91 ? -16.050 -7.582 9.612 1.00 93.06 91 GLY A N 1
ATOM 779 C CA . GLY A 1 91 ? -16.793 -7.358 10.856 1.00 93.06 91 GLY A CA 1
ATOM 780 C C . GLY A 1 91 ? -16.227 -6.244 11.744 1.00 93.06 91 GLY A C 1
ATOM 781 O O . GLY A 1 91 ? -16.597 -6.146 12.911 1.00 93.06 91 GLY A O 1
ATOM 782 N N . ILE A 1 92 ? -15.352 -5.385 11.215 1.00 89.62 92 ILE A N 1
ATOM 783 C CA . ILE A 1 92 ? -14.750 -4.281 11.968 1.00 89.62 92 ILE A CA 1
ATOM 784 C C . ILE A 1 92 ? -15.671 -3.062 11.905 1.00 89.62 92 ILE A C 1
ATOM 786 O O . ILE A 1 92 ? -15.889 -2.465 10.846 1.00 89.62 92 ILE A O 1
ATOM 790 N N . SER A 1 93 ? -16.193 -2.655 13.062 1.00 79.81 93 SER A N 1
ATOM 791 C CA . SER A 1 93 ? -16.929 -1.401 13.206 1.00 79.81 93 SER A CA 1
ATOM 792 C C . SER A 1 93 ? -15.963 -0.219 13.273 1.00 79.81 93 SER A C 1
ATOM 794 O O . SER A 1 93 ? -15.046 -0.216 14.092 1.00 79.81 93 SER A O 1
ATOM 796 N N . PHE A 1 94 ? -16.201 0.820 12.475 1.00 73.19 94 PHE A N 1
ATOM 797 C CA . PHE A 1 94 ? -15.477 2.088 12.572 1.00 73.19 94 PHE A CA 1
ATOM 798 C C . PHE A 1 94 ? -16.454 3.250 12.757 1.00 73.19 94 PHE A C 1
ATOM 800 O O . PHE A 1 94 ? -17.510 3.305 12.120 1.00 73.19 94 PHE A O 1
ATOM 807 N N . ASP A 1 95 ? -16.103 4.195 13.630 1.00 70.12 95 ASP A N 1
ATOM 808 C CA . ASP A 1 95 ? -16.926 5.377 13.875 1.00 70.12 95 ASP A CA 1
ATOM 809 C C . ASP A 1 95 ? -16.738 6.409 12.751 1.00 70.12 95 ASP A C 1
ATOM 811 O O . ASP A 1 95 ? -15.747 7.146 12.699 1.00 70.12 95 ASP A O 1
ATOM 815 N N . ARG A 1 96 ? -17.732 6.493 11.858 1.00 61.72 96 ARG A N 1
ATOM 816 C CA . ARG A 1 96 ? -17.790 7.491 10.777 1.00 61.72 96 ARG A CA 1
ATOM 817 C C . ARG A 1 96 ? -17.724 8.936 11.291 1.00 61.72 96 ARG A C 1
ATOM 819 O O . ARG A 1 96 ? -17.193 9.800 10.592 1.00 61.72 96 ARG A O 1
ATOM 826 N N . ASN A 1 97 ? -18.203 9.211 12.505 1.00 59.88 97 ASN A N 1
ATOM 827 C CA . ASN A 1 97 ? -18.225 10.562 13.065 1.00 59.88 97 ASN A CA 1
ATOM 828 C C . ASN A 1 97 ? -16.843 11.027 13.540 1.00 59.88 97 ASN A C 1
ATOM 830 O O . ASN A 1 97 ? -16.565 12.228 13.529 1.00 59.88 97 ASN A O 1
ATOM 834 N N . LYS A 1 98 ? -15.952 10.103 13.916 1.00 58.97 98 LYS A N 1
ATOM 835 C CA . LYS A 1 98 ? -14.601 10.432 14.396 1.00 58.97 98 LYS A CA 1
ATOM 836 C C . LYS A 1 98 ? -13.715 11.003 13.278 1.00 58.97 98 LYS A C 1
ATOM 838 O O . LYS A 1 98 ? -12.998 11.975 13.505 1.00 58.97 98 LYS A O 1
ATOM 843 N N . ILE A 1 99 ? -13.845 10.477 12.057 1.00 57.19 99 ILE A N 1
ATOM 844 C CA . ILE A 1 99 ? -13.086 10.914 10.867 1.00 57.19 99 ILE A CA 1
ATOM 845 C C . ILE A 1 99 ? -13.572 12.279 10.356 1.00 57.19 99 ILE A C 1
ATOM 847 O O . ILE A 1 99 ? -12.775 13.136 9.975 1.00 57.19 99 ILE A O 1
ATOM 851 N N . LEU A 1 100 ? -14.886 12.524 10.376 1.00 56.53 100 LEU A N 1
ATOM 852 C CA . LEU A 1 100 ? -15.438 13.834 10.013 1.00 56.53 100 LEU A CA 1
ATOM 853 C C . LEU A 1 100 ? -14.988 14.915 11.005 1.00 56.53 100 LEU A C 1
ATOM 855 O O . LEU A 1 100 ? -14.590 16.002 10.588 1.00 56.53 100 LEU A O 1
ATOM 859 N N . LYS A 1 101 ? -14.966 14.596 12.307 1.00 53.41 101 LYS A N 1
ATOM 860 C CA . LYS A 1 101 ? -14.490 15.504 13.360 1.00 53.41 101 LYS A CA 1
ATOM 861 C C . LYS A 1 101 ? -12.991 15.810 13.254 1.00 53.41 101 LYS A C 1
ATOM 863 O O . LYS A 1 101 ? -12.618 16.965 13.458 1.00 53.41 101 LYS A O 1
ATOM 868 N N . SER A 1 102 ? -12.136 14.841 12.900 1.00 56.16 102 SER A N 1
ATOM 869 C CA . SER A 1 102 ? -10.693 15.089 12.720 1.00 56.16 102 SER A CA 1
ATOM 870 C C . SER A 1 102 ? -10.413 16.002 11.519 1.00 56.16 102 SER A C 1
ATOM 872 O O . SER A 1 102 ? -9.679 16.980 11.656 1.00 56.16 102 SER A O 1
ATOM 874 N N . LYS A 1 103 ? -11.087 15.790 10.380 1.00 55.38 103 LYS A N 1
ATOM 875 C CA . LYS A 1 103 ? -10.961 16.661 9.194 1.00 55.38 103 LYS A CA 1
ATOM 876 C C . LYS A 1 103 ? -11.476 18.085 9.446 1.00 55.38 103 LYS A C 1
ATOM 878 O O . LYS A 1 103 ? -10.854 19.055 9.014 1.00 55.38 103 LYS A O 1
ATOM 883 N N . GLN A 1 104 ? -12.566 18.238 10.202 1.00 55.03 104 GLN A N 1
ATOM 884 C CA . GLN A 1 104 ? -13.082 19.556 10.597 1.00 55.03 104 GLN A CA 1
ATOM 885 C C . GLN A 1 104 ? -12.175 20.272 11.611 1.00 55.03 104 GLN A C 1
ATOM 887 O O . GLN A 1 104 ? -12.038 21.494 11.556 1.00 55.03 104 GLN A O 1
ATOM 892 N N . SER A 1 105 ? -11.542 19.519 12.514 1.00 50.06 105 SER A N 1
ATOM 893 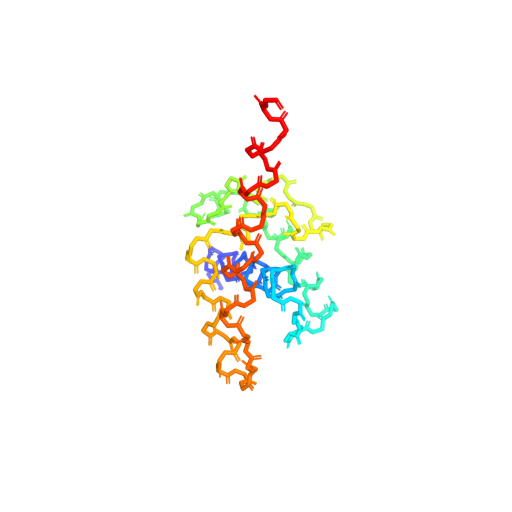C CA . SER A 1 105 ? -10.551 20.016 13.474 1.00 50.06 105 SER A CA 1
ATOM 894 C C . SER A 1 105 ? -9.299 20.557 12.772 1.00 50.06 105 SER A C 1
ATOM 896 O O . SER A 1 105 ? -8.927 21.709 12.998 1.00 50.06 105 SER A O 1
ATOM 898 N N . LEU A 1 106 ? -8.704 19.797 11.842 1.00 55.53 106 LEU A N 1
ATOM 899 C CA . LEU A 1 106 ? -7.548 20.254 11.058 1.00 55.53 106 LEU A CA 1
ATOM 900 C C . LEU A 1 106 ? -7.869 21.503 10.219 1.00 55.53 106 LEU A C 1
ATOM 902 O O . LEU A 1 106 ? -7.102 22.464 10.236 1.00 55.53 106 LEU A O 1
ATOM 906 N N . SER A 1 107 ? -9.038 21.549 9.570 1.00 57.44 107 SER A N 1
ATOM 907 C CA . SER A 1 107 ? -9.514 22.732 8.831 1.00 57.44 107 SER A CA 1
ATOM 908 C C . SER A 1 107 ? -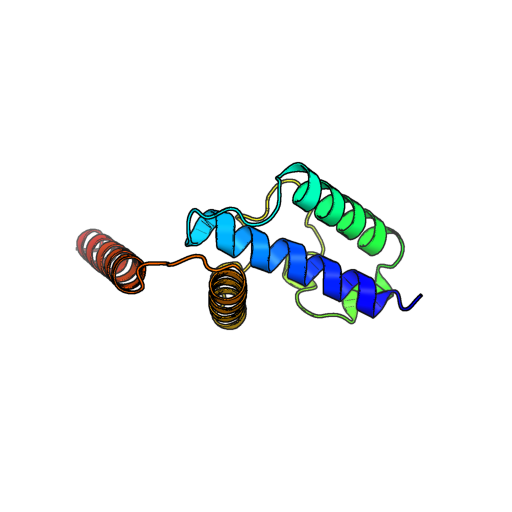9.639 23.980 9.717 1.00 57.44 107 SER A C 1
ATOM 910 O O . SER A 1 107 ? -9.330 25.088 9.277 1.00 57.44 107 SER A O 1
ATOM 912 N N . LYS A 1 108 ? -10.117 23.837 10.960 1.00 56.72 108 LYS A N 1
ATOM 913 C CA . LYS A 1 108 ? -10.234 24.960 11.908 1.00 56.72 108 LYS A CA 1
ATOM 914 C C . LYS A 1 108 ? -8.867 25.428 12.414 1.00 56.72 108 LYS A C 1
ATOM 916 O O . LYS A 1 108 ? -8.661 26.629 12.568 1.00 56.72 108 LYS A O 1
ATOM 921 N N . THR A 1 109 ? -7.937 24.503 12.631 1.00 52.19 109 THR A N 1
ATOM 922 C CA . THR A 1 109 ? -6.579 24.804 13.107 1.00 52.19 109 THR A CA 1
ATOM 923 C C . THR A 1 109 ? -5.736 25.505 12.041 1.00 52.19 109 THR A C 1
ATOM 925 O O . THR A 1 109 ? -5.032 26.457 12.362 1.00 52.19 109 THR A O 1
ATOM 928 N N . ILE A 1 110 ? -5.855 25.111 10.767 1.00 58.09 110 ILE A N 1
ATOM 929 C CA . ILE A 1 110 ? -5.174 25.789 9.650 1.00 58.09 110 ILE A CA 1
ATOM 930 C C . ILE A 1 110 ? -5.702 27.221 9.483 1.00 58.09 110 ILE A C 1
ATOM 932 O O . ILE A 1 110 ? -4.913 28.155 9.37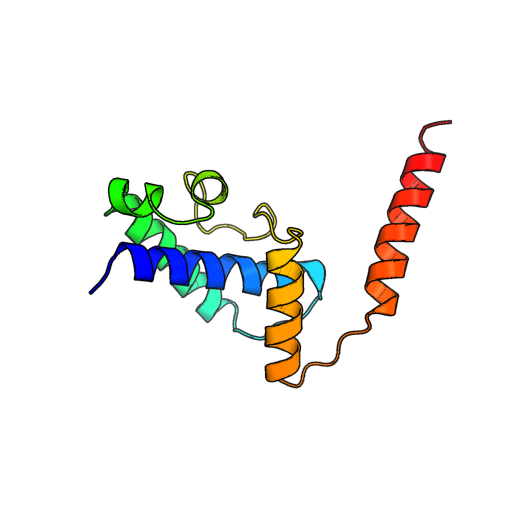7 1.00 58.09 110 ILE A O 1
ATOM 936 N N . ARG A 1 111 ? -7.027 27.428 9.556 1.00 56.38 111 ARG A N 1
ATOM 937 C CA . ARG A 1 111 ? -7.622 28.776 9.483 1.00 56.38 111 ARG A CA 1
ATOM 938 C C . ARG A 1 111 ? -7.200 29.700 10.628 1.00 56.38 111 ARG A C 1
ATOM 940 O O . ARG A 1 111 ? -7.120 30.897 10.409 1.00 56.38 111 ARG A O 1
ATOM 947 N N . LYS A 1 112 ? -6.914 29.169 11.821 1.00 57.09 112 LYS A N 1
ATOM 948 C CA . LYS A 1 112 ? -6.425 29.956 12.970 1.00 57.09 112 LYS A CA 1
ATOM 949 C C . LYS A 1 112 ? -4.937 30.318 12.911 1.00 57.09 112 LYS A C 1
ATOM 951 O O . LYS A 1 112 ? -4.514 31.137 13.708 1.00 57.09 112 LYS A O 1
ATOM 956 N N . LYS A 1 113 ? -4.143 29.693 12.035 1.00 54.09 113 LYS A N 1
ATOM 957 C CA . LYS A 1 113 ? -2.708 29.994 11.863 1.00 54.09 113 LYS A CA 1
ATOM 958 C C . LYS A 1 113 ? -2.418 30.983 10.727 1.00 54.09 113 LYS A C 1
ATOM 960 O O . LYS A 1 113 ? -1.273 31.384 10.568 1.00 54.09 113 LYS A O 1
ATOM 965 N N . LEU A 1 114 ? -3.427 31.329 9.925 1.00 49.69 114 LEU A N 1
ATOM 966 C CA . LEU A 1 114 ? -3.322 32.228 8.766 1.00 49.69 114 LEU A CA 1
ATOM 967 C C . LEU A 1 114 ? -3.810 33.662 9.058 1.00 49.69 114 LEU A C 1
ATOM 969 O O . LEU A 1 114 ? -3.886 34.462 8.131 1.00 49.69 114 LEU A O 1
ATOM 973 N N . PHE A 1 115 ? -4.125 33.973 10.320 1.00 42.59 115 PHE A N 1
ATOM 974 C CA . PHE A 1 115 ? -4.491 35.301 10.821 1.00 42.59 115 PHE A CA 1
ATOM 975 C C . PHE A 1 115 ? -3.846 35.535 12.183 1.00 42.59 115 PHE A C 1
ATOM 977 O O . PHE A 1 115 ? -3.806 34.557 12.967 1.00 42.59 115 PHE A O 1
#

pLDDT: mean 88.75, std 16.24, range [42.59, 98.62]

Foldseek 3Di:
DQLLVLLQVLCLLLLLQLLCCPVQVDHPDDPVRSLVSLQVNVVSCVVCVVSLVVHPPSVQPVPPDSPGNPSGVSVPPVSNVVSVVVCVVVVHDGDPVVNVVVVVVVVVVVVVVVD

Secondary structure (DSSP, 8-state):
--HHHHHHHHHHHHHHHHHHHHHH---SS-HHHHHHHHHHHHHHHHH-HHHHHHSTTHHHHTT--SS-STTSSTTSHHHHHHHHHHHHHTT----HHHHHHHHHHHHHHHHHH--

Sequence (115 aa):
MDIPNLIQRRRLQVLVHSCIYYEFNQNIVSDRQWDMWARELVELQNQYPEESKKVIWYEAFKDWDASTGAFLPITDRWVLHKAQYIMKLCGISFDRNKILKSKQSLSKTIRKKLF

Radius of gyration: 16.21 Å; chains: 1; bounding box: 30×51×33 Å